Protein AF-A0AA51ULR8-F1 (afdb_monomer_lite)

Radius of gyration: 13.0 Å; chains: 1; bounding box: 39×33×22 Å

Foldseek 3Di:
DFKKFFQDQWDWDQDPNDTDIDGHGDIDDDPPVVVVVCPPGIDGDDPDPDDDDDDDDD

Secondary structure (DSSP, 8-state):
-EEEEE-SSEEEEEETTEEEEEETT-EEEE-HHHHHHHGGGEEEEEE-----------

Organism: NCBI:txid3072978

Structure (mmCIF, N/CA/C/O backbone):
data_AF-A0AA51ULR8-F1
#
_entry.id   AF-A0AA51ULR8-F1
#
loop_
_atom_site.group_PDB
_atom_site.id
_atom_site.type_symbol
_atom_site.label_atom_id
_atom_site.label_alt_id
_atom_site.label_comp_id
_atom_site.label_asym_id
_atom_site.label_entity_id
_atom_site.label_seq_id
_atom_site.pdbx_PDB_ins_code
_atom_site.Cartn_x
_atom_site.Cartn_y
_atom_site.Cartn_z
_atom_site.occupancy
_atom_site.B_is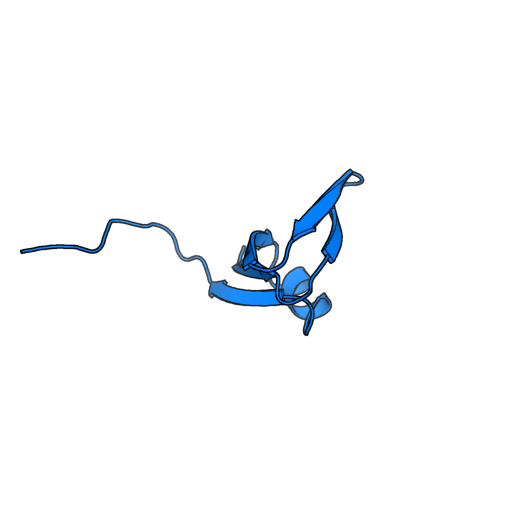o_or_equiv
_atom_site.auth_seq_id
_atom_site.auth_comp_id
_atom_site.auth_asym_id
_atom_site.auth_atom_id
_atom_site.pdbx_PDB_model_num
ATOM 1 N N . MET A 1 1 ? -0.522 7.115 -9.402 1.00 80.81 1 MET A N 1
ATOM 2 C CA . MET A 1 1 ? -0.370 6.314 -8.167 1.00 80.81 1 MET A CA 1
ATOM 3 C C . MET A 1 1 ? -1.758 6.114 -7.588 1.00 80.81 1 MET A C 1
ATOM 5 O O . MET A 1 1 ? -2.631 6.915 -7.900 1.00 80.81 1 MET A O 1
ATOM 9 N N . VAL A 1 2 ? -1.981 5.042 -6.837 1.00 85.06 2 VAL A N 1
ATOM 10 C CA . VAL A 1 2 ? -3.275 4.740 -6.220 1.00 85.06 2 VAL A CA 1
ATOM 11 C C . VAL A 1 2 ? -3.139 4.777 -4.714 1.00 85.06 2 VAL A C 1
ATOM 13 O O . VAL A 1 2 ? -2.133 4.314 -4.162 1.00 85.06 2 VAL A O 1
ATOM 16 N N . LYS A 1 3 ? -4.175 5.294 -4.066 1.00 87.81 3 LYS A N 1
ATOM 17 C CA . LYS A 1 3 ? -4.238 5.326 -2.621 1.00 87.81 3 LYS A CA 1
ATOM 18 C C . LYS A 1 3 ? -4.777 4.008 -2.107 1.00 87.81 3 LYS A C 1
ATOM 20 O O . LYS A 1 3 ? -5.861 3.568 -2.496 1.00 87.81 3 LYS A O 1
ATOM 25 N N . VAL A 1 4 ? -4.033 3.390 -1.205 1.00 88.19 4 VAL A N 1
ATOM 26 C CA . VAL A 1 4 ? -4.372 2.100 -0.608 1.00 88.19 4 VAL A CA 1
ATOM 27 C C . VAL A 1 4 ? -4.500 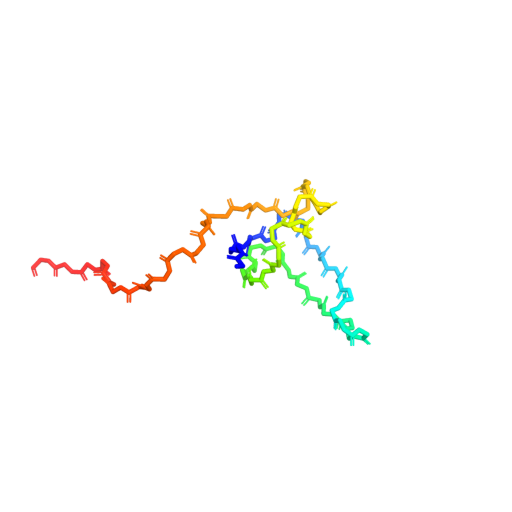2.210 0.902 1.00 88.19 4 VAL A C 1
ATOM 29 O O . VAL A 1 4 ? -3.882 3.064 1.532 1.00 88.19 4 VAL A O 1
ATOM 32 N N . GLN A 1 5 ? -5.286 1.313 1.490 1.00 90.56 5 GLN A N 1
ATOM 33 C CA . GLN A 1 5 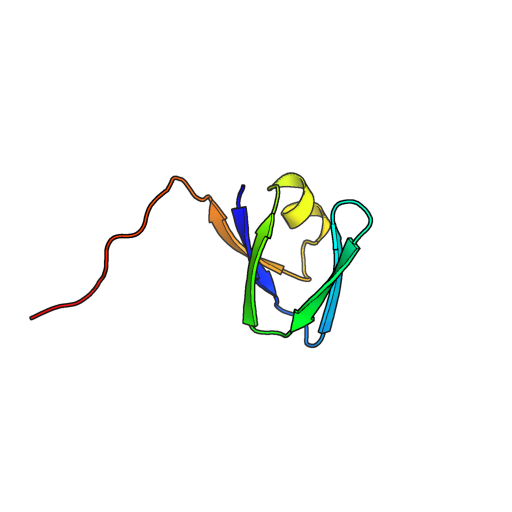? -5.394 1.110 2.927 1.00 90.56 5 GLN A CA 1
ATOM 34 C C . GLN A 1 5 ? -4.994 -0.312 3.303 1.00 90.56 5 GLN A C 1
ATOM 36 O O . GLN A 1 5 ? -5.414 -1.279 2.671 1.00 90.56 5 GLN A O 1
ATOM 41 N N . VAL A 1 6 ? -4.214 -0.462 4.369 1.00 92.25 6 VAL A N 1
ATOM 42 C CA . VAL A 1 6 ? -3.783 -1.774 4.853 1.00 92.25 6 VAL A CA 1
ATOM 43 C C . VAL A 1 6 ? -4.935 -2.532 5.503 1.00 92.25 6 VAL A C 1
ATOM 45 O O . VAL A 1 6 ? -5.533 -2.067 6.475 1.00 92.25 6 VAL A O 1
ATOM 48 N N . LYS A 1 7 ? -5.207 -3.746 5.011 1.00 90.94 7 LYS A N 1
ATOM 49 C CA . LYS A 1 7 ? -6.260 -4.626 5.542 1.00 90.94 7 LYS A CA 1
ATOM 50 C C . LYS A 1 7 ? -5.759 -5.580 6.625 1.00 90.94 7 LYS A C 1
ATOM 52 O O . LYS A 1 7 ? -6.537 -6.015 7.473 1.00 90.94 7 LYS A O 1
ATOM 57 N N . VAL A 1 8 ? -4.477 -5.929 6.599 1.00 89.44 8 VAL A N 1
ATOM 58 C CA . VAL A 1 8 ? -3.858 -6.886 7.532 1.00 89.44 8 VAL A CA 1
ATOM 59 C C . VAL A 1 8 ? -3.339 -6.207 8.796 1.00 89.44 8 VAL A C 1
ATOM 61 O O . VAL A 1 8 ? -3.058 -5.016 8.791 1.00 89.44 8 VAL A O 1
ATOM 64 N N . LYS A 1 9 ? -3.162 -6.973 9.882 1.00 88.81 9 LYS A N 1
ATOM 65 C CA . LYS A 1 9 ? -2.652 -6.450 11.165 1.00 88.81 9 LYS A CA 1
ATOM 66 C C . LYS A 1 9 ? -1.285 -5.772 11.035 1.00 88.81 9 LYS A C 1
ATOM 68 O O . LYS A 1 9 ? -1.118 -4.664 11.531 1.00 88.81 9 LYS A O 1
ATOM 73 N N . ASN A 1 10 ? -0.350 -6.437 10.359 1.00 89.06 10 ASN A N 1
ATOM 74 C CA . ASN A 1 10 ? 1.009 -5.959 10.130 1.00 89.06 10 ASN A CA 1
ATOM 75 C C . ASN A 1 10 ? 1.358 -6.173 8.659 1.00 89.06 10 ASN A C 1
ATOM 77 O O . ASN A 1 10 ? 1.237 -7.293 8.160 1.00 89.06 10 ASN A O 1
ATOM 81 N N . LEU A 1 11 ? 1.800 -5.117 7.987 1.00 89.00 11 LEU A N 1
ATOM 82 C CA . LEU A 1 11 ? 2.293 -5.158 6.619 1.00 89.00 11 LEU A CA 1
ATOM 83 C C . LEU A 1 11 ? 3.737 -4.660 6.611 1.00 89.00 11 LEU A C 1
ATOM 85 O O . LEU A 1 11 ? 4.020 -3.589 7.136 1.00 89.00 11 LEU A O 1
ATOM 89 N N . ALA A 1 12 ? 4.638 -5.421 6.001 1.00 89.62 12 ALA A N 1
ATOM 90 C CA . ALA A 1 12 ? 6.000 -4.985 5.727 1.00 89.62 12 ALA A CA 1
ATOM 91 C C . ALA A 1 12 ? 6.229 -5.062 4.219 1.00 89.62 12 ALA A C 1
ATOM 93 O O . ALA A 1 12 ? 5.991 -6.107 3.614 1.00 89.62 12 ALA A O 1
ATOM 94 N N . ILE A 1 13 ? 6.638 -3.950 3.613 1.00 86.44 13 ILE A N 1
ATOM 95 C CA . ILE A 1 13 ? 6.914 -3.865 2.179 1.00 86.44 13 ILE A CA 1
ATOM 96 C C . ILE A 1 13 ? 8.246 -3.165 1.956 1.00 86.44 13 ILE A C 1
ATOM 98 O O . ILE A 1 13 ? 8.555 -2.181 2.620 1.00 86.44 13 ILE A O 1
ATOM 102 N N . ASP A 1 14 ? 9.027 -3.666 1.008 1.00 86.38 14 ASP A N 1
ATOM 103 C CA . ASP A 1 14 ? 10.270 -3.022 0.594 1.00 86.38 14 ASP A CA 1
ATOM 104 C C . ASP A 1 14 ? 9.995 -2.003 -0.515 1.00 86.38 14 ASP A C 1
ATOM 106 O O . ASP A 1 14 ? 9.554 -2.371 -1.602 1.00 86.38 14 ASP A O 1
ATOM 110 N N . ILE A 1 15 ? 10.211 -0.718 -0.268 1.00 81.38 15 ILE A N 1
ATOM 111 C CA . ILE A 1 15 ? 10.086 0.325 -1.289 1.00 81.38 15 ILE A CA 1
ATOM 112 C C . ILE A 1 15 ? 11.476 0.906 -1.518 1.00 81.38 15 ILE A C 1
ATOM 114 O O . ILE A 1 15 ? 12.054 1.495 -0.608 1.00 81.38 15 ILE A O 1
ATOM 118 N N . ASP A 1 16 ? 12.011 0.710 -2.725 1.00 82.75 16 ASP A N 1
ATOM 119 C CA . ASP A 1 16 ? 13.340 1.186 -3.125 1.00 82.75 16 ASP A CA 1
ATOM 120 C C . ASP A 1 16 ? 14.465 0.724 -2.177 1.00 82.75 16 ASP A C 1
ATOM 122 O O . ASP A 1 16 ? 15.351 1.498 -1.812 1.00 82.75 16 ASP A O 1
ATOM 126 N N . GLY A 1 17 ? 14.417 -0.539 -1.733 1.00 86.44 17 GLY A N 1
ATOM 127 C CA . GLY A 1 17 ? 15.397 -1.105 -0.801 1.00 86.44 17 GLY A CA 1
ATOM 128 C C . GLY A 1 17 ? 15.227 -0.641 0.649 1.00 86.44 17 GLY A C 1
ATOM 129 O O . GLY A 1 17 ? 16.114 -0.870 1.475 1.00 86.44 17 GLY A O 1
ATOM 130 N N . LYS A 1 18 ? 14.125 0.052 0.968 1.00 87.50 18 LYS A N 1
ATOM 131 C CA . LYS A 1 18 ? 13.751 0.420 2.335 1.00 87.50 18 LYS A CA 1
ATOM 132 C C . LYS A 1 18 ? 12.539 -0.378 2.784 1.00 87.50 18 LYS A C 1
ATOM 134 O O . LYS A 1 18 ? 11.439 -0.223 2.253 1.00 87.50 18 LYS A O 1
ATOM 139 N N . GLU A 1 19 ? 12.720 -1.147 3.850 1.00 89.19 19 GLU A N 1
ATOM 140 C CA . GLU A 1 19 ? 11.620 -1.806 4.544 1.00 89.19 19 GLU A CA 1
ATOM 141 C C . GLU A 1 19 ? 10.733 -0.761 5.237 1.00 89.19 19 GLU A C 1
ATOM 143 O O . GLU A 1 19 ? 11.141 -0.097 6.192 1.00 89.19 19 GLU A O 1
ATOM 148 N N . MET A 1 20 ? 9.494 -0.633 4.769 1.00 88.75 20 MET A N 1
ATOM 149 C CA . MET A 1 20 ? 8.449 0.148 5.418 1.00 88.75 20 MET A CA 1
ATOM 150 C C . MET A 1 20 ? 7.438 -0.781 6.082 1.00 88.75 20 MET A C 1
ATOM 152 O O . MET A 1 20 ? 6.983 -1.765 5.496 1.00 88.75 20 MET A O 1
ATOM 156 N N . LYS A 1 21 ? 7.087 -0.456 7.327 1.00 91.00 21 LYS A N 1
ATOM 157 C CA . LYS A 1 21 ? 6.124 -1.199 8.140 1.00 91.00 21 LYS A CA 1
ATOM 158 C C . LYS A 1 21 ? 4.869 -0.365 8.327 1.00 91.00 21 LYS A C 1
ATOM 160 O O . LYS A 1 21 ? 4.944 0.753 8.824 1.00 91.00 21 LYS A O 1
ATOM 165 N N . PHE A 1 22 ? 3.733 -0.950 7.988 1.00 89.38 22 PHE A N 1
ATOM 166 C CA . PHE A 1 22 ? 2.413 -0.363 8.129 1.00 89.38 22 PHE A CA 1
ATOM 167 C C . PHE A 1 22 ? 1.541 -1.249 9.017 1.00 89.38 22 PHE A C 1
ATOM 169 O O . PHE A 1 22 ? 1.716 -2.471 9.094 1.00 89.38 22 PHE A O 1
ATOM 176 N N . ARG A 1 23 ? 0.589 -0.630 9.700 1.00 91.25 23 ARG A N 1
ATOM 177 C CA . ARG A 1 23 ? -0.407 -1.288 10.543 1.00 91.25 23 ARG A CA 1
ATOM 178 C C . ARG A 1 23 ? -1.761 -1.288 9.849 1.00 91.25 23 ARG A C 1
ATOM 180 O O . ARG A 1 23 ? -2.005 -0.515 8.927 1.00 91.25 23 ARG A O 1
ATOM 187 N N . GLN A 1 24 ? -2.657 -2.157 10.308 1.00 92.00 24 GLN A N 1
ATOM 188 C CA . GLN A 1 24 ? -4.036 -2.182 9.820 1.00 92.00 24 GLN A CA 1
ATOM 189 C C . GLN A 1 24 ? -4.675 -0.791 9.886 1.00 92.00 24 GLN A C 1
ATOM 191 O O . GLN A 1 24 ? -4.650 -0.144 10.930 1.00 92.00 24 GLN A O 1
ATOM 196 N N . GLY A 1 25 ? -5.281 -0.365 8.781 1.00 88.94 25 GLY A N 1
ATOM 197 C CA . GLY A 1 25 ? -5.931 0.935 8.661 1.00 88.94 25 GLY A CA 1
ATOM 198 C C . GLY A 1 25 ? -5.026 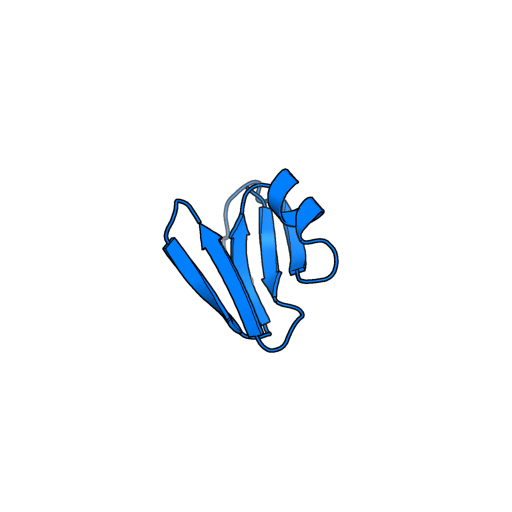2.065 8.166 1.00 88.94 25 GLY A C 1
ATOM 199 O O . GLY A 1 25 ? -5.577 3.077 7.727 1.00 88.94 25 GLY A O 1
ATOM 200 N N . ASP A 1 26 ? -3.697 1.890 8.160 1.00 89.25 26 ASP A N 1
ATOM 201 C CA . ASP A 1 26 ? -2.773 2.872 7.582 1.00 89.25 26 ASP A CA 1
ATOM 202 C C . ASP A 1 26 ? -3.041 3.049 6.086 1.00 89.25 26 ASP A C 1
ATOM 204 O O . ASP A 1 26 ? -3.348 2.087 5.375 1.00 89.25 26 ASP A O 1
ATOM 208 N N . MET A 1 27 ? -2.915 4.290 5.615 1.00 89.00 27 MET A N 1
ATOM 209 C CA . MET A 1 27 ? -3.120 4.661 4.217 1.00 89.00 27 MET A CA 1
ATOM 210 C C . MET A 1 27 ? -1.836 5.222 3.620 1.00 89.00 27 MET A C 1
ATOM 212 O O . MET A 1 27 ? -1.164 6.032 4.257 1.00 89.00 27 MET A O 1
ATOM 216 N N . PHE A 1 28 ? -1.524 4.823 2.394 1.00 86.69 28 PHE A N 1
ATOM 217 C CA . PHE A 1 28 ? -0.350 5.286 1.660 1.00 86.69 28 PHE A CA 1
ATOM 218 C C . PHE A 1 28 ? -0.571 5.136 0.154 1.00 86.69 28 PHE A C 1
ATOM 220 O O . PHE A 1 28 ? -1.535 4.502 -0.275 1.00 86.69 28 PHE A O 1
ATOM 227 N N . ASP A 1 29 ? 0.322 5.720 -0.635 1.00 87.38 29 ASP A N 1
ATOM 228 C CA . ASP A 1 29 ? 0.220 5.748 -2.090 1.00 87.38 29 ASP A CA 1
ATOM 229 C C . ASP A 1 29 ? 1.267 4.828 -2.713 1.00 87.38 29 ASP A C 1
ATOM 231 O O . ASP A 1 29 ? 2.447 4.866 -2.355 1.00 87.38 29 ASP A O 1
ATOM 235 N N . ILE A 1 30 ? 0.835 3.985 -3.650 1.00 85.81 30 ILE A N 1
ATOM 236 C CA . ILE A 1 30 ? 1.713 3.076 -4.400 1.00 85.81 30 ILE A CA 1
ATOM 237 C C . ILE A 1 30 ? 1.337 3.024 -5.880 1.00 85.81 30 ILE A C 1
ATOM 239 O O . ILE A 1 30 ? 0.240 3.428 -6.266 1.00 85.81 30 ILE A O 1
ATOM 243 N N . PRO A 1 31 ? 2.222 2.524 -6.758 1.00 87.75 31 PRO A N 1
ATOM 244 C CA . PRO A 1 31 ? 1.851 2.221 -8.138 1.00 87.75 31 PRO A CA 1
ATOM 245 C C . PRO A 1 31 ? 0.681 1.225 -8.205 1.00 87.75 31 PRO A C 1
ATOM 247 O O . PRO A 1 31 ? 0.655 0.266 -7.433 1.00 87.75 31 PRO A O 1
ATOM 250 N N . ALA A 1 32 ? -0.253 1.424 -9.144 1.00 84.38 32 ALA A N 1
ATOM 251 C CA . ALA A 1 32 ? -1.432 0.563 -9.321 1.00 84.38 32 ALA A CA 1
ATOM 252 C C . ALA A 1 32 ? -1.041 -0.911 -9.501 1.00 84.38 32 ALA A C 1
ATOM 254 O O . ALA A 1 32 ? -1.514 -1.768 -8.762 1.00 84.38 32 ALA A O 1
ATOM 255 N N . GLU A 1 33 ? -0.053 -1.179 -10.360 1.00 86.12 33 GLU A N 1
ATOM 256 C CA . GLU A 1 33 ? 0.494 -2.525 -10.586 1.00 86.12 33 GLU A CA 1
ATOM 257 C C . GLU A 1 33 ? 0.986 -3.189 -9.291 1.00 86.12 33 GLU A C 1
ATOM 259 O O . GLU A 1 33 ? 0.901 -4.405 -9.107 1.00 86.12 33 GLU A O 1
ATOM 264 N N . ARG A 1 34 ? 1.519 -2.390 -8.359 1.00 84.56 34 ARG A N 1
ATOM 265 C CA . ARG A 1 34 ? 2.001 -2.884 -7.070 1.00 84.56 34 ARG A CA 1
ATOM 266 C C . ARG A 1 34 ? 0.849 -3.161 -6.109 1.00 84.56 34 ARG A C 1
ATOM 268 O O . ARG A 1 34 ? 0.912 -4.152 -5.384 1.00 84.56 34 ARG A O 1
ATOM 275 N N . ALA A 1 35 ? -0.190 -2.327 -6.124 1.00 84.19 35 ALA A N 1
ATOM 276 C CA . ALA A 1 35 ? -1.417 -2.562 -5.369 1.00 84.19 35 ALA A CA 1
ATOM 277 C C . ALA A 1 35 ? -2.109 -3.853 -5.822 1.00 84.19 35 ALA A C 1
ATOM 279 O O . ALA A 1 35 ? -2.466 -4.670 -4.977 1.00 84.19 35 ALA A O 1
ATOM 280 N N . GLU A 1 36 ? -2.198 -4.091 -7.132 1.00 84.06 36 GLU A N 1
ATOM 281 C CA . GLU A 1 36 ? -2.760 -5.325 -7.693 1.00 84.06 36 GLU A CA 1
ATOM 282 C C . GLU A 1 36 ? -1.962 -6.564 -7.273 1.00 84.06 36 GLU A C 1
ATOM 284 O O . GLU A 1 36 ? -2.547 -7.555 -6.835 1.00 84.06 36 GLU A O 1
ATOM 289 N N . ARG A 1 37 ? -0.621 -6.494 -7.296 1.00 85.88 37 ARG A N 1
ATOM 290 C CA . ARG A 1 37 ? 0.241 -7.578 -6.785 1.00 85.88 37 ARG A CA 1
ATOM 291 C C . ARG A 1 37 ? 0.046 -7.849 -5.296 1.00 85.88 37 ARG A C 1
ATOM 293 O O . ARG A 1 37 ? 0.205 -8.985 -4.858 1.00 85.88 37 ARG A O 1
ATOM 300 N N . MET A 1 38 ? -0.260 -6.817 -4.513 1.00 81.00 38 MET A N 1
ATOM 301 C CA . MET A 1 38 ? -0.542 -6.955 -3.085 1.00 81.00 38 MET A CA 1
ATOM 302 C C . MET A 1 38 ? -1.990 -7.370 -2.807 1.00 81.00 38 MET A C 1
ATOM 304 O O . MET A 1 38 ? -2.266 -7.792 -1.683 1.00 81.00 38 MET A O 1
ATOM 308 N N . GLY A 1 39 ? -2.878 -7.307 -3.804 1.00 73.06 39 GLY A N 1
ATOM 309 C CA . GLY A 1 39 ? -4.215 -7.896 -3.831 1.00 73.06 39 GLY A CA 1
ATOM 310 C C . GLY A 1 39 ? -4.952 -7.796 -2.499 1.00 73.06 39 GLY A C 1
ATOM 311 O O . GLY A 1 39 ? -5.404 -6.733 -2.097 1.00 73.06 39 GLY A O 1
ATOM 312 N N . ASN A 1 40 ? -5.027 -8.915 -1.776 1.00 80.50 40 ASN A N 1
ATOM 313 C CA . ASN A 1 40 ? -5.802 -9.050 -0.539 1.00 80.50 40 ASN A CA 1
ATOM 314 C C . ASN A 1 40 ? -5.223 -8.343 0.699 1.00 80.50 40 ASN A C 1
ATOM 316 O O . ASN A 1 40 ? -5.898 -8.255 1.729 1.00 80.50 40 ASN A O 1
ATOM 320 N N . THR A 1 41 ? -3.972 -7.896 0.635 1.00 84.56 41 THR A N 1
ATOM 321 C CA . THR A 1 41 ? -3.269 -7.273 1.767 1.00 84.56 41 THR A CA 1
ATOM 322 C C . THR A 1 41 ? -3.655 -5.804 1.939 1.00 84.56 41 THR A C 1
ATOM 324 O O . THR A 1 41 ? -3.568 -5.250 3.041 1.00 84.56 41 THR A O 1
ATOM 327 N N . LEU A 1 42 ? -4.111 -5.196 0.846 1.00 87.31 42 LEU A N 1
ATOM 328 C CA . LEU A 1 42 ? -4.442 -3.790 0.713 1.00 87.31 42 LEU A CA 1
ATOM 329 C C . LEU A 1 42 ? -5.862 -3.637 0.160 1.00 87.31 42 LEU A C 1
ATOM 331 O O . LEU A 1 42 ? -6.384 -4.517 -0.512 1.00 87.31 42 LEU A O 1
ATOM 335 N N . VAL A 1 43 ? -6.492 -2.506 0.436 1.00 86.94 43 VAL A N 1
ATOM 336 C CA . VAL A 1 43 ? -7.744 -2.082 -0.190 1.00 86.94 43 VAL A CA 1
ATOM 337 C C . VAL A 1 43 ? -7.434 -0.822 -0.975 1.00 86.94 43 VAL A C 1
ATOM 339 O O . VAL A 1 43 ? -6.963 0.150 -0.393 1.00 86.94 43 VAL A O 1
ATOM 342 N N . VAL A 1 44 ? -7.667 -0.833 -2.284 1.00 86.19 44 VAL A N 1
ATOM 343 C CA . VAL A 1 44 ? -7.560 0.377 -3.107 1.00 86.19 44 VAL A CA 1
ATOM 344 C C . VAL A 1 44 ? -8.751 1.268 -2.766 1.00 86.19 44 VAL A C 1
ATOM 346 O O . VAL A 1 44 ? -9.894 0.831 -2.878 1.00 86.19 44 VAL A O 1
ATOM 349 N N . LEU A 1 45 ? -8.478 2.477 -2.279 1.00 80.56 45 LEU A N 1
ATOM 350 C CA . LEU A 1 45 ? -9.510 3.424 -1.865 1.00 80.56 45 LEU A CA 1
ATOM 351 C C . LEU A 1 45 ? -9.881 4.379 -3.000 1.00 80.56 45 LEU A C 1
ATOM 353 O O . LEU A 1 45 ? -11.065 4.569 -3.247 1.00 80.56 45 LEU A O 1
ATOM 357 N N . GLU A 1 46 ? -8.896 4.959 -3.690 1.00 69.12 46 GLU A N 1
ATOM 358 C CA . GLU A 1 46 ? -9.115 5.920 -4.780 1.00 69.12 46 GLU A CA 1
ATOM 359 C C . GLU A 1 46 ? -7.950 5.849 -5.789 1.00 69.12 46 GLU A C 1
ATOM 361 O O . GLU A 1 46 ? -6.775 5.854 -5.403 1.00 69.12 46 GLU A O 1
ATOM 366 N N . GLU A 1 47 ? -8.257 5.796 -7.091 1.00 59.91 47 GLU A N 1
ATOM 367 C CA . GLU A 1 47 ? -7.298 6.169 -8.135 1.00 59.91 47 GLU A CA 1
ATOM 368 C C . GLU A 1 47 ? -7.133 7.686 -8.063 1.00 59.91 47 GLU A C 1
ATOM 370 O O . GLU A 1 47 ? -8.061 8.438 -8.353 1.00 59.91 47 GLU A O 1
ATOM 375 N N . GLU A 1 48 ? -5.983 8.152 -7.582 1.00 53.31 48 GLU A N 1
ATOM 376 C CA . GLU A 1 48 ? -5.797 9.563 -7.268 1.00 53.31 48 GLU A CA 1
ATOM 377 C C . GLU A 1 48 ? -5.642 10.397 -8.556 1.00 53.31 48 GLU A C 1
ATOM 379 O O . GLU A 1 48 ? -4.539 10.722 -8.992 1.00 53.31 48 GLU A O 1
ATOM 384 N N . THR A 1 49 ? -6.761 10.794 -9.167 1.00 48.09 49 THR A N 1
ATOM 385 C CA . THR A 1 49 ? -6.853 12.083 -9.860 1.00 48.09 49 THR A CA 1
ATOM 386 C C . THR A 1 49 ? -7.033 13.152 -8.777 1.00 48.09 49 THR A C 1
ATOM 388 O O . THR A 1 49 ? -8.134 13.387 -8.286 1.00 48.09 49 THR A O 1
ATOM 391 N N . THR A 1 50 ? -5.918 13.717 -8.325 1.00 51.19 50 THR A N 1
ATOM 392 C CA . THR A 1 50 ? -5.771 14.807 -7.332 1.00 51.19 50 THR A CA 1
ATOM 393 C C . THR A 1 50 ? -6.773 15.978 -7.481 1.00 51.19 50 THR A C 1
ATOM 395 O O . THR A 1 50 ? -7.284 16.191 -8.579 1.00 51.19 50 THR A O 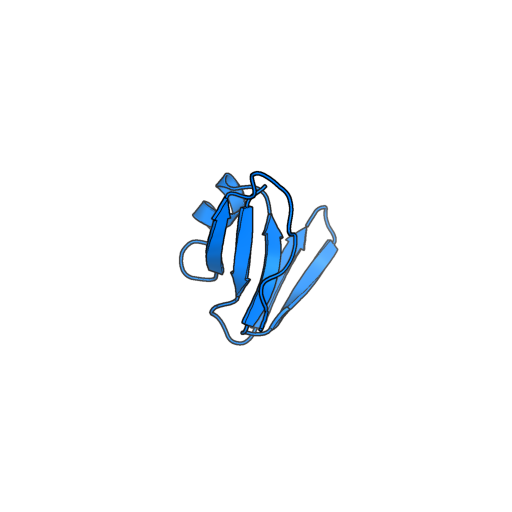1
ATOM 398 N N . PRO A 1 51 ? -6.950 16.888 -6.484 1.00 52.34 51 PRO A N 1
ATOM 399 C CA . PRO A 1 51 ? -6.665 16.833 -5.043 1.00 52.34 51 PRO A CA 1
ATOM 400 C C . PRO A 1 51 ? -7.887 17.193 -4.147 1.00 52.34 51 PRO A C 1
ATOM 402 O O . PRO A 1 51 ? -8.848 17.845 -4.553 1.00 52.34 51 PRO A O 1
ATOM 405 N N . LYS A 1 52 ? -7.800 16.852 -2.852 1.00 56.78 52 LYS A N 1
ATOM 406 C CA . LYS A 1 52 ? -8.718 17.280 -1.773 1.00 56.78 52 LYS A CA 1
ATOM 407 C C . LYS A 1 52 ? -9.008 18.792 -1.767 1.00 56.78 52 LYS A C 1
ATOM 409 O O . LYS A 1 52 ? -8.092 19.580 -1.543 1.00 56.78 52 LYS A O 1
ATOM 414 N N . ARG A 1 53 ? -10.291 19.170 -1.680 1.00 48.50 53 ARG A N 1
ATOM 415 C CA . ARG A 1 53 ? -10.753 20.233 -0.758 1.00 48.50 53 ARG A CA 1
ATOM 416 C C . ARG A 1 53 ? -12.114 19.883 -0.126 1.00 48.50 53 ARG A C 1
ATOM 418 O O . ARG A 1 53 ? -13.159 20.121 -0.704 1.00 48.50 53 ARG A O 1
ATOM 425 N N . LYS A 1 54 ? -12.02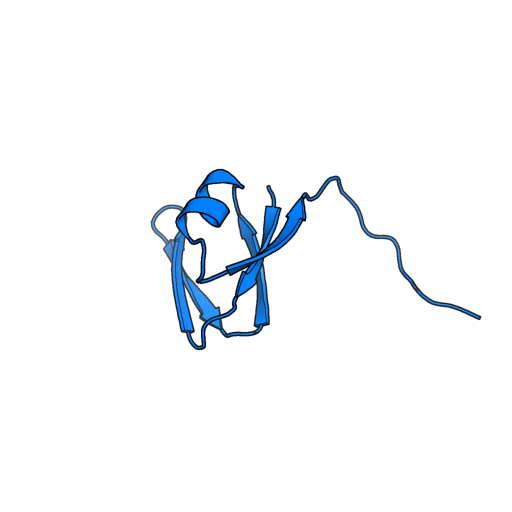0 19.338 1.097 1.00 44.84 54 LYS A N 1
ATOM 426 C CA . LYS A 1 54 ? -12.920 19.458 2.269 1.00 44.84 54 LYS A CA 1
ATOM 427 C C . LYS A 1 54 ? -14.450 19.337 2.059 1.00 44.84 54 LYS A C 1
ATOM 429 O O . LYS A 1 54 ? -15.105 20.315 1.730 1.00 44.84 54 LYS A O 1
ATOM 434 N N . ALA A 1 55 ? -15.032 18.214 2.491 1.00 53.03 55 ALA A N 1
ATOM 435 C CA . ALA A 1 55 ? -16.270 18.248 3.295 1.00 53.03 55 ALA A CA 1
ATOM 436 C C . ALA A 1 55 ? -15.887 18.796 4.695 1.00 53.03 55 ALA A C 1
ATOM 438 O O . ALA A 1 55 ? -14.762 18.547 5.127 1.00 53.03 55 ALA A O 1
ATOM 439 N N . THR A 1 56 ? -16.630 19.565 5.496 1.00 49.91 56 THR A N 1
ATOM 440 C CA . THR A 1 56 ? -18.061 19.874 5.743 1.00 49.91 56 THR A CA 1
ATOM 441 C C . THR A 1 56 ? -18.010 21.128 6.672 1.00 49.91 56 THR A C 1
ATOM 443 O O . THR A 1 56 ? -16.986 21.312 7.326 1.00 49.91 56 THR A O 1
ATOM 446 N N . GLY A 1 57 ? -18.970 22.035 6.867 1.00 52.44 57 GLY A N 1
ATOM 447 C CA . GLY A 1 57 ? -20.348 22.196 6.428 1.00 52.44 57 GLY A CA 1
ATOM 448 C C . GLY A 1 57 ? -21.028 23.366 7.168 1.00 52.44 57 GLY A C 1
ATOM 449 O O . GLY A 1 57 ? -20.377 24.036 7.962 1.00 52.44 57 GLY A O 1
ATOM 450 N N . LYS A 1 58 ? -22.329 23.503 6.877 1.00 45.25 58 LYS A N 1
ATOM 451 C CA . LYS A 1 58 ? -23.432 24.194 7.578 1.00 45.25 58 LYS A CA 1
ATOM 452 C C . LYS A 1 58 ? -23.318 25.689 7.891 1.00 45.25 58 LYS A C 1
ATOM 454 O O . LYS A 1 58 ? -22.502 26.075 8.749 1.00 45.25 58 LYS A O 1
#

pLDDT: mean 79.01, std 14.82, range [44.84, 92.25]

Sequence (58 aa):
MVKVQVKVKNLAIDIDGKEMKFRQGDMFDIPAERAERMGNTLVVLEEETTPKRKATGK